Protein AF-A0A834ZTA5-F1 (afdb_monomer_lite)

Foldseek 3Di:
DADDDDDDPDPPCVPPALVVVLVVLLVSLQPHQEAEDADEDDPRLFQSQDLSSLLSNFLSHEYEYPHEARSHPVVSVVVCVVVSRYPYYHYPYHHDPVDDDD

InterPro domains:
  IPR006140 D-isomer specific 2-hydroxyacid dehydrogenase, NAD-binding domain [PF02826] (24-99)
  IPR036291 NAD(P)-binding domain superfamily [SSF51735] (22-98)
  IPR050223 D-isomer specific 2-hydroxyacid dehydrogenase [PTHR10996] (27-102)

Secondary structure (DSSP, 8-state):
----------GGGTTTHHHHHHHHHHHHHTT-SEEEE-PPP-TTTTT-B-HHHHHHH-TT-EEEE-S-GGGB-HHHHHHHHHTTSSSEEEES--TTTTS---

Organism: Tetracentron sinense (NCBI:txid13715)

Sequence (102 aa):
MLSLEYCWGGSEWGLLGWEALVLKLQKGLTNSDILIICCALTDQTRHIINKDVMFALGKEGVIINVGRGALIDEKELVRCLVQGEMRGAGLDVFENKPDVPK

Radius of gyration: 13.25 Å; chains: 1; bounding box: 34×29×29 Å

Structure (mmCIF, N/CA/C/O backbone):
data_AF-A0A834ZTA5-F1
#
_entry.id   AF-A0A834ZTA5-F1
#
loop_
_atom_site.group_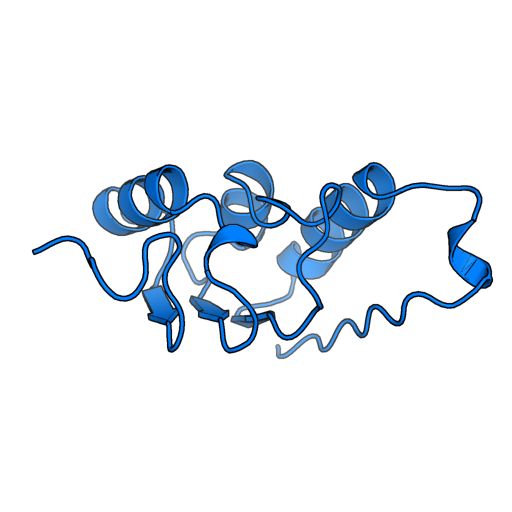PDB
_atom_site.id
_atom_site.type_symbol
_atom_site.label_atom_id
_atom_site.label_alt_id
_atom_site.label_comp_id
_atom_site.label_asym_id
_atom_site.label_entity_id
_atom_site.label_seq_id
_atom_site.pdbx_PDB_ins_code
_atom_site.Cartn_x
_atom_site.Cartn_y
_atom_site.Cartn_z
_atom_site.occupancy
_atom_site.B_iso_or_equiv
_atom_site.auth_seq_id
_atom_site.auth_comp_id
_atom_site.auth_asym_id
_atom_site.auth_atom_id
_atom_site.pdbx_PDB_model_num
ATOM 1 N N . MET A 1 1 ? -6.623 15.920 7.798 1.00 46.84 1 MET A N 1
ATOM 2 C CA . MET A 1 1 ? -5.899 17.008 7.092 1.00 46.84 1 MET A CA 1
ATOM 3 C C . MET A 1 1 ? -5.223 16.388 5.870 1.00 46.84 1 MET A C 1
ATOM 5 O O . MET A 1 1 ? -4.688 15.296 5.989 1.00 46.84 1 MET A O 1
ATOM 9 N N . LEU A 1 2 ? -5.314 16.996 4.681 1.00 42.44 2 LEU A N 1
ATOM 10 C CA . LEU A 1 2 ? -4.633 16.485 3.479 1.00 42.44 2 LEU A CA 1
ATOM 11 C C . LEU A 1 2 ? -3.161 16.910 3.531 1.00 42.44 2 LEU A C 1
ATOM 13 O O . LEU A 1 2 ? -2.863 18.081 3.300 1.00 42.44 2 LEU A O 1
ATOM 17 N N . SER A 1 3 ? -2.253 15.983 3.830 1.00 45.94 3 SER A N 1
ATOM 18 C CA . SER A 1 3 ? -0.816 16.231 3.687 1.00 45.94 3 SER A CA 1
ATOM 19 C C . SER A 1 3 ? -0.378 15.788 2.296 1.00 45.94 3 SER A C 1
ATOM 21 O O . SER A 1 3 ? -0.383 14.603 1.972 1.00 45.94 3 SER A O 1
ATOM 23 N N . LEU A 1 4 ? -0.020 16.752 1.452 1.00 46.16 4 LEU A N 1
ATOM 24 C CA . LEU A 1 4 ? 0.606 16.492 0.159 1.00 46.16 4 LEU A CA 1
ATOM 25 C C . LEU A 1 4 ? 2.121 16.444 0.355 1.00 46.16 4 LEU A C 1
ATOM 27 O O . LEU A 1 4 ? 2.797 17.471 0.309 1.00 46.16 4 LEU A O 1
ATOM 31 N N . GLU A 1 5 ? 2.658 15.248 0.576 1.00 54.25 5 GLU A N 1
ATOM 32 C CA . GLU A 1 5 ? 4.103 15.032 0.531 1.00 54.25 5 GLU A CA 1
ATOM 33 C C . GLU A 1 5 ? 4.537 14.718 -0.907 1.00 54.25 5 GLU A C 1
ATOM 35 O O . GLU A 1 5 ? 4.366 13.610 -1.413 1.00 54.25 5 GLU A O 1
ATOM 40 N N . TYR A 1 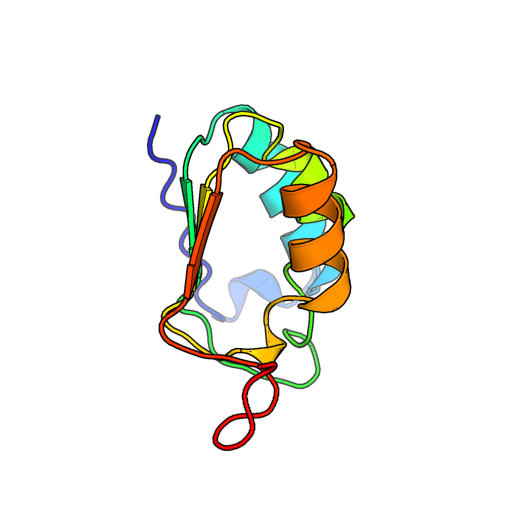6 ? 5.103 15.716 -1.589 1.00 45.81 6 TYR A N 1
ATOM 41 C CA . TYR A 1 6 ? 5.707 15.541 -2.910 1.00 45.81 6 TYR A CA 1
ATOM 42 C C . TYR A 1 6 ? 7.117 14.953 -2.778 1.00 45.81 6 TYR A C 1
ATOM 44 O O . TYR A 1 6 ? 8.033 15.615 -2.290 1.00 45.81 6 TYR A O 1
ATOM 52 N N . CYS A 1 7 ? 7.310 13.725 -3.260 1.00 51.03 7 CYS A N 1
ATOM 53 C CA . CYS A 1 7 ? 8.633 13.132 -3.446 1.00 51.03 7 CYS A CA 1
ATOM 54 C C . CYS A 1 7 ? 9.043 13.205 -4.916 1.00 51.03 7 CYS A C 1
ATOM 56 O O . CYS A 1 7 ? 8.700 12.339 -5.720 1.00 51.03 7 CYS A O 1
ATOM 58 N N . TRP A 1 8 ? 9.772 14.262 -5.272 1.00 42.25 8 TRP A N 1
ATOM 59 C CA . TRP A 1 8 ? 10.455 14.362 -6.559 1.00 42.25 8 TRP A CA 1
ATOM 60 C C . TRP A 1 8 ? 11.861 13.775 -6.405 1.00 42.25 8 TRP A C 1
ATOM 62 O O . TRP A 1 8 ? 12.603 14.189 -5.515 1.00 42.25 8 TRP A O 1
ATOM 72 N N . GLY A 1 9 ? 12.222 12.807 -7.252 1.00 46.34 9 GLY A N 1
ATOM 73 C CA . GLY A 1 9 ? 13.517 12.109 -7.247 1.00 46.34 9 GLY A CA 1
ATOM 74 C C . GLY A 1 9 ? 14.694 12.970 -7.722 1.00 46.34 9 GLY A C 1
ATOM 75 O O . GLY A 1 9 ? 15.470 12.538 -8.568 1.00 46.34 9 GLY A O 1
ATOM 76 N N . GLY A 1 10 ? 14.794 14.206 -7.231 1.00 41.78 10 GLY A N 1
ATOM 77 C CA . GLY A 1 10 ? 15.936 15.087 -7.445 1.00 41.78 10 GLY A CA 1
ATOM 78 C C . GLY A 1 10 ? 17.131 14.701 -6.570 1.00 41.78 10 GLY A C 1
ATOM 79 O O . GLY A 1 10 ? 16.991 14.022 -5.552 1.00 41.78 10 GLY A O 1
ATOM 80 N N . SER A 1 11 ? 18.312 15.184 -6.959 1.00 45.25 11 SER A N 1
ATOM 81 C CA . SER A 1 11 ? 19.638 14.939 -6.359 1.00 45.25 11 SER A CA 1
ATOM 82 C C . SER A 1 11 ? 19.777 15.260 -4.862 1.00 45.25 11 SER A C 1
ATOM 84 O O . SER A 1 11 ? 20.816 14.988 -4.270 1.00 45.25 11 SER A O 1
ATOM 86 N N . GLU A 1 12 ? 18.744 15.818 -4.239 1.00 46.31 12 GLU A N 1
ATOM 87 C CA . GLU A 1 12 ? 18.681 16.160 -2.816 1.00 46.31 12 GLU A CA 1
ATOM 88 C C . GLU A 1 12 ? 18.522 14.919 -1.912 1.00 46.31 12 GLU A C 1
ATOM 90 O O . GLU A 1 12 ? 18.846 14.966 -0.728 1.00 46.31 12 GLU A O 1
ATOM 95 N N . TRP A 1 13 ? 18.095 13.778 -2.471 1.00 49.38 13 TRP A N 1
ATOM 96 C CA . TRP A 1 13 ? 17.851 12.520 -1.744 1.00 49.38 13 TRP A CA 1
ATOM 97 C C . TRP A 1 13 ? 18.992 11.495 -1.837 1.00 49.38 13 TRP A C 1
ATOM 99 O O . TRP A 1 13 ? 18.865 10.374 -1.341 1.00 49.38 13 TRP A O 1
ATOM 109 N N . GLY A 1 14 ? 20.127 11.871 -2.436 1.00 44.81 14 GLY A N 1
ATOM 110 C CA . GLY A 1 14 ? 21.249 10.968 -2.720 1.00 44.81 14 GLY A CA 1
ATOM 111 C C . GLY A 1 14 ? 21.957 10.362 -1.500 1.00 44.81 14 GLY A C 1
ATOM 112 O O . GLY A 1 14 ? 22.812 9.503 -1.683 1.00 44.81 14 GLY A O 1
ATOM 113 N N . LEU A 1 15 ? 21.623 10.777 -0.271 1.00 46.16 15 LEU A N 1
ATOM 114 C CA . LEU A 1 15 ? 22.345 10.375 0.945 1.00 46.16 15 LEU A CA 1
ATOM 115 C C . LEU A 1 15 ? 21.519 9.572 1.965 1.00 46.16 15 LEU A C 1
ATOM 117 O O . LEU A 1 15 ? 22.106 9.046 2.905 1.00 46.16 15 LEU A O 1
ATOM 121 N N . LEU A 1 16 ? 20.193 9.451 1.805 1.00 54.72 16 LEU A N 1
ATOM 122 C CA . LEU A 1 16 ? 19.327 8.802 2.810 1.00 54.72 16 LEU A CA 1
ATOM 123 C C . LEU A 1 16 ? 18.559 7.563 2.304 1.00 54.72 16 LEU A C 1
ATOM 125 O O . LEU A 1 16 ? 18.089 6.773 3.118 1.00 54.72 16 LEU A O 1
ATOM 129 N N . GLY A 1 17 ? 18.476 7.346 0.986 1.00 66.94 17 GLY A N 1
ATOM 130 C CA . GLY A 1 17 ? 17.872 6.139 0.403 1.00 66.94 17 GLY A CA 1
ATOM 131 C C . GLY A 1 17 ? 16.352 6.007 0.607 1.00 66.94 17 GLY A C 1
ATOM 132 O O . GLY A 1 17 ? 15.699 6.843 1.231 1.00 66.94 17 GLY A O 1
ATOM 133 N N . TRP A 1 18 ? 15.763 4.945 0.050 1.00 67.69 18 TRP A N 1
ATOM 134 C CA . TRP A 1 18 ? 14.308 4.710 0.069 1.00 67.69 18 TRP A CA 1
ATOM 135 C C . TRP A 1 18 ? 13.759 4.308 1.442 1.00 67.69 18 TRP A C 1
ATOM 137 O O . TRP A 1 18 ? 12.593 4.553 1.738 1.00 67.69 18 TRP A O 1
ATOM 147 N N . GLU A 1 19 ? 14.611 3.787 2.323 1.00 67.56 19 GLU A N 1
ATOM 148 C CA . GLU A 1 19 ? 14.267 3.507 3.722 1.00 67.56 19 GLU A CA 1
ATOM 149 C C . GLU A 1 19 ? 13.927 4.793 4.488 1.00 67.56 19 GLU A C 1
ATOM 151 O O . GLU A 1 19 ? 12.956 4.842 5.246 1.00 67.56 19 GLU A O 1
ATOM 156 N N . ALA A 1 20 ? 14.665 5.879 4.238 1.00 70.25 20 ALA A N 1
ATOM 157 C CA . ALA A 1 20 ? 14.355 7.173 4.832 1.00 70.25 20 ALA A CA 1
ATOM 158 C C . ALA A 1 20 ? 13.037 7.756 4.311 1.00 70.25 20 ALA A C 1
ATOM 160 O O . ALA A 1 20 ? 12.353 8.459 5.057 1.00 70.25 20 ALA A O 1
ATOM 161 N N . LEU A 1 21 ? 12.651 7.443 3.067 1.00 72.19 21 LEU A N 1
ATOM 162 C CA . LEU A 1 21 ? 11.335 7.804 2.548 1.00 72.19 21 LEU A CA 1
ATOM 163 C C . LEU A 1 21 ? 10.226 7.052 3.292 1.00 72.19 21 LEU A C 1
ATOM 165 O O . LEU A 1 21 ? 9.273 7.687 3.728 1.00 72.19 21 LEU A O 1
ATOM 169 N N . VAL A 1 22 ? 10.365 5.744 3.515 1.00 72.12 22 VAL A N 1
ATOM 170 C CA . VAL A 1 22 ? 9.385 4.965 4.297 1.00 72.12 22 VAL A CA 1
ATOM 171 C C . VAL A 1 22 ? 9.239 5.527 5.714 1.00 72.12 22 VAL A C 1
ATOM 173 O O . VAL A 1 22 ? 8.123 5.774 6.167 1.00 72.12 22 VAL A O 1
ATOM 176 N N . LEU A 1 23 ? 10.351 5.827 6.388 1.00 73.44 23 LEU A N 1
ATOM 177 C CA . LEU A 1 23 ? 10.334 6.454 7.714 1.00 73.44 23 LEU A CA 1
ATOM 178 C C . LEU A 1 23 ? 9.677 7.841 7.702 1.00 73.44 23 LEU A C 1
ATOM 180 O O . LEU A 1 23 ? 8.994 8.221 8.656 1.00 73.44 23 LEU A O 1
ATOM 184 N N . LYS A 1 24 ? 9.895 8.619 6.637 1.00 74.31 24 LYS A N 1
ATOM 185 C CA . LYS A 1 24 ? 9.273 9.933 6.471 1.00 74.31 24 LYS A CA 1
ATOM 186 C C . LYS A 1 24 ? 7.768 9.806 6.254 1.00 74.31 24 LYS A C 1
ATOM 188 O O . LYS A 1 24 ? 7.029 10.486 6.957 1.00 74.31 24 LYS A O 1
ATOM 193 N N . LEU A 1 25 ? 7.337 8.887 5.387 1.00 76.12 25 LEU A N 1
ATOM 194 C CA . LEU A 1 25 ? 5.927 8.560 5.184 1.00 76.12 25 LEU A CA 1
ATOM 195 C C . LEU A 1 25 ? 5.290 8.187 6.521 1.00 76.12 25 LEU A C 1
ATOM 197 O O . LEU A 1 25 ? 4.342 8.831 6.942 1.00 76.12 25 LEU A O 1
ATOM 201 N N . GLN A 1 26 ? 5.860 7.239 7.262 1.00 77.75 26 GLN A N 1
ATOM 202 C CA . GLN A 1 26 ? 5.318 6.831 8.562 1.00 77.75 26 GLN A CA 1
ATOM 203 C C . GLN A 1 26 ? 5.136 8.010 9.531 1.00 77.75 26 GLN A C 1
ATOM 205 O O . GLN A 1 26 ? 4.111 8.113 10.203 1.00 77.75 26 GLN A O 1
ATOM 210 N N . LYS A 1 27 ? 6.102 8.933 9.583 1.00 73.69 27 LYS A N 1
ATOM 211 C CA . LYS A 1 27 ? 6.005 10.134 10.423 1.00 73.69 27 LYS A CA 1
ATOM 212 C C . LYS A 1 27 ? 4.940 11.113 9.926 1.00 73.69 27 LYS A C 1
ATOM 214 O O . LYS A 1 27 ? 4.150 11.587 10.739 1.00 73.69 27 LYS A O 1
ATOM 219 N N . GLY A 1 28 ? 4.901 11.408 8.627 1.00 71.38 28 GLY A N 1
ATOM 220 C CA . GLY A 1 28 ? 3.943 12.340 8.019 1.00 71.38 28 GLY A CA 1
ATOM 221 C C . GLY A 1 28 ? 2.500 11.823 8.017 1.00 71.38 28 GLY A C 1
ATOM 222 O O . GLY A 1 28 ? 1.543 12.600 8.080 1.00 71.38 28 GLY A O 1
ATOM 223 N N . LEU A 1 29 ? 2.325 10.501 8.015 1.00 75.19 29 LEU A N 1
ATOM 224 C CA . LEU A 1 29 ? 1.017 9.856 7.965 1.00 75.19 29 LEU A CA 1
ATOM 225 C C . LEU A 1 29 ? 0.239 9.921 9.281 1.00 75.19 29 LEU A C 1
ATOM 227 O O . LEU A 1 29 ? -0.984 9.909 9.239 1.00 75.19 29 LEU A O 1
ATOM 231 N N . THR A 1 30 ? 0.903 10.129 10.423 1.00 68.19 30 THR A N 1
ATOM 232 C CA . THR A 1 30 ? 0.217 10.309 11.720 1.00 68.19 30 THR A CA 1
ATOM 233 C C . THR A 1 30 ? -0.799 11.463 11.747 1.00 68.19 30 THR A C 1
ATOM 235 O O . THR A 1 30 ? -1.690 11.463 12.591 1.00 68.19 30 THR A O 1
ATOM 238 N N . ASN A 1 31 ? -0.701 12.423 10.817 1.00 70.06 31 ASN A N 1
ATOM 239 C CA . ASN A 1 31 ? -1.622 13.560 10.680 1.00 70.06 31 ASN A CA 1
ATOM 240 C C . ASN A 1 31 ? -2.404 13.567 9.351 1.00 70.06 31 ASN A C 1
ATOM 242 O O . ASN A 1 31 ? -3.012 14.582 8.997 1.00 70.06 31 ASN A O 1
ATOM 246 N N . SER A 1 32 ? -2.367 12.468 8.595 1.00 77.12 32 SER A N 1
ATOM 247 C CA . SER A 1 32 ? -2.900 12.395 7.234 1.00 77.12 32 SER A CA 1
ATOM 248 C C . SER A 1 32 ? -3.965 11.312 7.122 1.00 77.12 32 SER A C 1
ATOM 250 O O . SER A 1 32 ? -3.707 10.158 7.430 1.00 77.12 32 SER A O 1
ATOM 252 N N . ASP A 1 33 ? -5.142 11.671 6.610 1.00 86.75 33 ASP A N 1
ATOM 253 C CA . ASP A 1 33 ? -6.249 10.714 6.449 1.00 86.75 33 ASP A CA 1
ATOM 254 C C . ASP A 1 33 ? -6.210 10.005 5.085 1.00 86.75 33 ASP A C 1
ATOM 256 O O . ASP A 1 33 ? -6.801 8.943 4.900 1.00 86.75 33 ASP A O 1
ATOM 260 N N . ILE A 1 34 ? -5.542 10.609 4.096 1.00 90.31 34 ILE A N 1
ATOM 261 C CA . ILE A 1 34 ? -5.526 10.1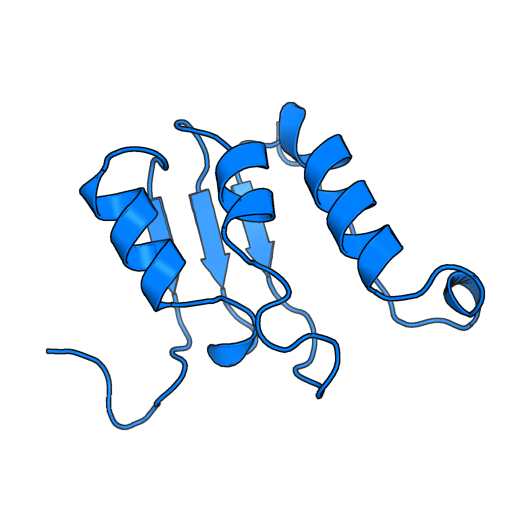38 2.708 1.00 90.31 34 ILE A CA 1
ATOM 262 C C . ILE A 1 34 ? -4.092 10.148 2.180 1.00 90.31 34 ILE A C 1
ATOM 264 O O . ILE A 1 34 ? -3.436 11.190 2.192 1.00 90.31 34 ILE A O 1
ATOM 268 N N . LEU A 1 35 ? -3.642 9.006 1.658 1.00 91.56 35 LEU A N 1
ATOM 269 C CA . LEU A 1 35 ? -2.368 8.845 0.959 1.00 91.56 35 LEU A CA 1
ATOM 270 C C . LEU A 1 35 ? -2.618 8.614 -0.534 1.00 91.56 35 LEU A C 1
ATOM 272 O O . LEU A 1 35 ? -3.192 7.597 -0.921 1.00 91.56 35 LEU A O 1
ATOM 276 N N . ILE A 1 36 ? -2.161 9.543 -1.375 1.00 93.06 36 ILE A N 1
ATOM 277 C CA . ILE A 1 36 ? -2.275 9.447 -2.836 1.00 93.06 36 ILE A CA 1
ATOM 278 C C . ILE A 1 36 ? -0.917 9.068 -3.428 1.00 93.06 36 ILE A C 1
ATOM 280 O O . ILE A 1 36 ? 0.082 9.745 -3.195 1.00 93.06 36 ILE A O 1
ATOM 284 N N . ILE A 1 37 ? -0.888 8.001 -4.224 1.00 93.44 37 ILE A N 1
ATOM 285 C CA . ILE A 1 37 ? 0.323 7.430 -4.810 1.00 93.44 37 ILE A CA 1
ATOM 286 C C . ILE A 1 37 ? 0.319 7.683 -6.317 1.00 93.44 37 ILE A C 1
ATOM 288 O O . ILE A 1 37 ? -0.543 7.196 -7.051 1.00 93.44 37 ILE A O 1
ATOM 292 N N . CYS A 1 38 ? 1.318 8.435 -6.774 1.00 92.50 38 CYS A N 1
ATOM 293 C CA . CYS A 1 38 ? 1.506 8.803 -8.178 1.00 92.50 38 CYS A CA 1
ATOM 294 C C . CYS A 1 38 ? 2.975 8.717 -8.638 1.00 92.50 38 CYS A C 1
ATOM 296 O O . CYS A 1 38 ? 3.329 9.264 -9.682 1.00 92.50 38 CYS A O 1
ATOM 298 N N . CYS A 1 39 ? 3.845 8.047 -7.871 1.00 86.44 39 CYS A N 1
ATOM 299 C CA . CYS A 1 39 ? 5.261 7.907 -8.209 1.00 86.44 39 CYS A CA 1
ATOM 300 C C . CYS A 1 39 ? 5.522 6.811 -9.260 1.00 86.44 39 CYS A C 1
ATOM 302 O O . CYS A 1 39 ? 4.679 5.957 -9.541 1.00 86.44 39 CYS A O 1
ATOM 304 N N . ALA A 1 40 ? 6.713 6.852 -9.864 1.00 89.50 40 ALA A N 1
ATOM 305 C CA . ALA A 1 40 ? 7.165 5.829 -10.800 1.00 89.50 40 ALA A CA 1
ATOM 306 C C . ALA A 1 40 ? 7.512 4.519 -10.076 1.00 89.50 40 ALA A C 1
ATOM 308 O O . ALA A 1 40 ? 8.063 4.529 -8.974 1.00 89.50 40 ALA A O 1
ATOM 309 N N . LEU A 1 41 ? 7.237 3.393 -10.740 1.00 90.62 41 LEU A N 1
ATOM 310 C CA . LEU A 1 41 ? 7.701 2.081 -10.304 1.00 90.62 41 LEU A CA 1
ATOM 311 C C . LEU A 1 41 ? 9.140 1.854 -10.771 1.00 90.62 41 LEU A C 1
ATOM 313 O O . LEU A 1 41 ? 9.421 1.895 -11.968 1.00 90.62 41 LEU A O 1
ATOM 317 N N . THR A 1 42 ? 10.015 1.567 -9.821 1.00 90.00 42 THR A N 1
ATOM 318 C CA . THR A 1 42 ? 11.383 1.085 -10.007 1.00 90.00 42 THR A CA 1
ATOM 319 C C . THR A 1 42 ? 11.592 -0.120 -9.094 1.00 90.00 42 THR A C 1
ATOM 321 O O . THR A 1 42 ? 10.727 -0.441 -8.275 1.00 90.00 42 THR A O 1
ATOM 324 N N . ASP A 1 43 ? 12.749 -0.775 -9.180 1.00 89.50 43 ASP A N 1
ATOM 325 C CA . ASP A 1 43 ? 13.085 -1.862 -8.252 1.00 89.50 43 ASP A CA 1
ATOM 326 C C . ASP A 1 43 ? 13.066 -1.410 -6.791 1.00 89.50 43 ASP A C 1
ATOM 328 O O . ASP A 1 43 ? 12.764 -2.201 -5.904 1.00 89.50 43 ASP A O 1
ATOM 332 N N . GLN A 1 44 ? 13.340 -0.130 -6.536 1.00 85.56 44 GLN A N 1
ATOM 333 C CA . GLN A 1 44 ? 13.378 0.391 -5.179 1.00 85.56 44 GLN A CA 1
ATOM 334 C C . GLN A 1 44 ? 12.045 0.944 -4.663 1.00 85.56 44 GLN A C 1
ATOM 336 O O . GLN A 1 44 ? 11.867 1.052 -3.454 1.00 85.56 44 GLN A O 1
ATOM 341 N N . THR A 1 45 ? 11.120 1.323 -5.550 1.00 90.31 45 THR A N 1
ATOM 342 C CA . THR A 1 45 ? 9.770 1.761 -5.150 1.00 90.31 45 THR A CA 1
ATOM 343 C C . THR A 1 45 ? 8.750 0.627 -5.188 1.00 90.31 45 THR A C 1
ATOM 345 O O . THR A 1 45 ? 7.593 0.817 -4.807 1.00 90.31 45 THR A O 1
ATOM 348 N N . ARG A 1 46 ? 9.165 -0.570 -5.617 1.00 92.19 46 ARG A N 1
ATOM 349 C CA . ARG A 1 46 ? 8.351 -1.778 -5.517 1.00 92.19 46 ARG A CA 1
ATOM 350 C C . ARG A 1 46 ? 7.990 -2.039 -4.055 1.00 92.19 46 ARG A C 1
ATOM 352 O O . ARG A 1 46 ? 8.866 -2.105 -3.200 1.00 92.19 46 ARG A O 1
ATOM 359 N N . HIS A 1 47 ? 6.692 -2.180 -3.798 1.00 95.19 47 HIS A N 1
ATOM 360 C CA . HIS A 1 47 ? 6.097 -2.394 -2.475 1.00 95.19 47 HIS A CA 1
ATOM 361 C C . HIS A 1 47 ? 6.527 -1.353 -1.433 1.00 95.19 47 HIS A C 1
ATOM 363 O O . HIS A 1 47 ? 6.550 -1.635 -0.238 1.00 95.19 47 HIS A O 1
ATOM 369 N N . ILE A 1 48 ? 6.838 -0.127 -1.870 1.00 92.94 48 ILE A N 1
ATOM 370 C CA . ILE A 1 48 ? 7.184 0.969 -0.957 1.00 92.94 48 ILE A CA 1
ATOM 371 C C . ILE A 1 48 ? 6.038 1.296 0.007 1.00 92.94 48 ILE A C 1
ATOM 373 O O . ILE A 1 48 ? 6.270 1.722 1.136 1.00 92.94 48 ILE A O 1
ATOM 377 N N . ILE A 1 49 ? 4.798 1.059 -0.420 1.00 94.00 49 ILE A N 1
ATOM 378 C CA . ILE A 1 49 ? 3.617 1.111 0.436 1.00 94.00 49 ILE A CA 1
ATOM 379 C C . ILE A 1 49 ? 3.375 -0.296 0.979 1.00 94.00 49 ILE A C 1
ATOM 381 O O . ILE A 1 49 ? 2.582 -1.074 0.446 1.00 94.00 49 ILE A O 1
ATOM 385 N N . ASN A 1 50 ? 4.137 -0.620 2.018 1.00 93.88 50 ASN A N 1
ATOM 386 C CA . ASN A 1 50 ? 4.086 -1.888 2.731 1.00 93.88 50 ASN A CA 1
ATOM 387 C C . ASN A 1 50 ? 3.158 -1.810 3.957 1.00 93.88 50 ASN A C 1
ATOM 389 O O . ASN A 1 50 ? 2.558 -0.770 4.250 1.00 93.88 50 ASN A O 1
ATOM 393 N N . LYS A 1 51 ? 3.082 -2.915 4.705 1.00 94.06 51 LYS A N 1
ATOM 394 C CA . LYS A 1 51 ? 2.328 -3.016 5.959 1.00 94.06 51 LYS A CA 1
ATOM 395 C C . LYS A 1 51 ? 2.612 -1.857 6.915 1.00 94.06 51 LYS A C 1
ATOM 397 O O . LYS A 1 51 ? 1.676 -1.254 7.425 1.00 94.06 51 LYS A O 1
ATOM 402 N N . ASP A 1 52 ? 3.873 -1.519 7.155 1.00 92.06 52 ASP A N 1
ATOM 403 C CA . ASP A 1 52 ? 4.215 -0.517 8.167 1.00 92.06 52 ASP A CA 1
ATOM 404 C C . ASP A 1 52 ? 3.727 0.885 7.772 1.00 92.06 52 ASP A C 1
ATOM 406 O O . ASP A 1 52 ? 3.293 1.656 8.628 1.00 92.06 52 ASP A O 1
ATOM 410 N N . VAL A 1 53 ? 3.738 1.206 6.473 1.00 91.81 53 VAL A N 1
ATOM 411 C CA . VAL A 1 53 ? 3.145 2.447 5.948 1.00 91.81 53 VAL A CA 1
ATOM 412 C C . VAL A 1 53 ? 1.625 2.453 6.143 1.00 91.81 53 VAL A C 1
ATOM 414 O O . VAL A 1 53 ? 1.072 3.461 6.581 1.00 91.81 53 VAL A O 1
ATOM 417 N N . MET A 1 54 ? 0.947 1.332 5.880 1.00 93.00 54 MET A N 1
ATOM 418 C CA . MET A 1 54 ? -0.503 1.198 6.092 1.00 93.00 54 MET A CA 1
ATOM 419 C C . MET A 1 54 ? -0.884 1.334 7.571 1.00 93.00 54 MET A C 1
ATOM 421 O O . MET A 1 54 ? -1.833 2.039 7.905 1.00 93.00 54 MET A O 1
ATOM 425 N N . PHE A 1 55 ? -0.114 0.724 8.474 1.00 91.12 55 PHE A N 1
ATOM 426 C CA . PHE A 1 55 ? -0.320 0.871 9.918 1.00 91.12 55 PHE A CA 1
ATOM 427 C C . PHE A 1 55 ? -0.123 2.306 10.391 1.00 91.12 55 PHE A C 1
ATOM 429 O O . PHE A 1 55 ? -0.868 2.765 11.255 1.00 91.12 55 PHE A O 1
ATOM 436 N N . ALA A 1 56 ? 0.863 3.010 9.833 1.00 90.69 56 ALA A N 1
ATOM 437 C CA . ALA A 1 56 ? 1.105 4.406 10.163 1.00 90.69 56 ALA A CA 1
ATOM 438 C C . ALA A 1 56 ? -0.015 5.335 9.664 1.00 90.69 56 ALA A C 1
ATOM 440 O O . ALA A 1 56 ? -0.306 6.326 10.328 1.00 90.69 56 ALA A O 1
ATOM 441 N N . LEU A 1 57 ? -0.656 5.005 8.535 1.00 90.75 57 LEU A N 1
ATOM 442 C CA . LEU A 1 57 ? -1.858 5.694 8.050 1.00 90.75 57 LEU A CA 1
ATOM 443 C C . LEU A 1 57 ? -3.067 5.450 8.973 1.00 90.75 57 LEU A C 1
ATOM 445 O O . LEU A 1 57 ? -3.877 6.343 9.206 1.00 90.75 57 LEU A O 1
ATOM 449 N N . GLY A 1 58 ? -3.163 4.244 9.534 1.00 91.06 58 GLY A N 1
ATOM 450 C CA . GLY A 1 58 ? -4.121 3.899 10.577 1.00 91.06 58 GLY A CA 1
ATOM 451 C C . GLY A 1 58 ? -5.552 3.654 10.087 1.00 91.06 58 GLY A C 1
ATOM 452 O O . GLY A 1 58 ? -5.866 3.689 8.898 1.00 91.06 58 GLY A O 1
ATOM 453 N N . LYS A 1 59 ? -6.450 3.405 11.050 1.00 93.94 59 LYS A N 1
ATOM 454 C CA . LYS A 1 59 ? -7.824 2.920 10.806 1.00 93.94 59 LYS A CA 1
ATOM 455 C C . LYS A 1 59 ? -8.711 3.870 10.019 1.00 93.94 59 LYS A C 1
ATOM 457 O O . LYS A 1 59 ? -9.617 3.423 9.329 1.00 93.94 59 LYS A O 1
ATOM 462 N N . GLU A 1 60 ? -8.447 5.164 10.123 1.00 93.12 60 GLU A N 1
ATOM 463 C CA . GLU A 1 60 ? -9.180 6.204 9.397 1.00 93.12 60 GLU A CA 1
ATOM 464 C C . GLU A 1 60 ? -8.620 6.434 7.988 1.00 93.12 60 GLU A C 1
ATOM 466 O O . GLU A 1 60 ? -9.239 7.114 7.170 1.00 93.12 60 GLU A O 1
ATOM 471 N N . GLY A 1 61 ? -7.478 5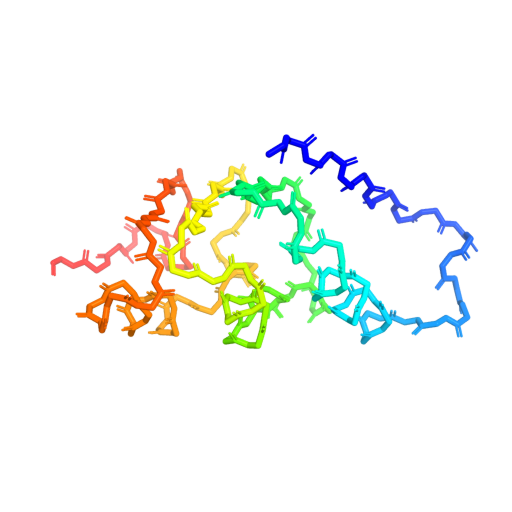.809 7.707 1.00 93.44 61 GLY A N 1
ATOM 472 C CA . GLY A 1 61 ? -6.682 5.944 6.510 1.00 93.44 61 GLY A CA 1
ATOM 473 C C . GLY A 1 61 ? -7.330 5.435 5.235 1.00 93.44 61 GLY A C 1
ATOM 474 O O . GLY A 1 61 ? -7.895 4.337 5.201 1.00 93.44 61 GLY A O 1
ATOM 475 N N . VAL A 1 62 ? -7.161 6.204 4.160 1.00 94.94 62 VAL A N 1
ATOM 476 C CA . VAL A 1 62 ? -7.518 5.809 2.796 1.00 94.94 62 VAL A CA 1
ATOM 477 C C . VAL A 1 62 ? -6.305 5.885 1.874 1.00 94.94 62 VAL A C 1
ATOM 479 O O . VAL A 1 62 ? -5.631 6.912 1.796 1.00 94.94 62 VAL A O 1
ATOM 482 N N . ILE A 1 63 ? -6.057 4.813 1.121 1.00 95.69 63 ILE A N 1
ATOM 483 C CA . ILE A 1 63 ? -5.023 4.780 0.076 1.00 95.69 63 ILE A CA 1
ATOM 484 C C . ILE A 1 63 ? -5.658 4.986 -1.299 1.00 95.69 63 ILE A C 1
ATOM 486 O O . ILE A 1 63 ? -6.627 4.318 -1.644 1.00 95.69 63 ILE A O 1
ATOM 490 N N . ILE A 1 64 ? -5.086 5.869 -2.115 1.00 95.94 64 ILE A N 1
ATOM 491 C CA . ILE A 1 64 ? -5.474 6.062 -3.515 1.00 95.94 64 ILE A CA 1
ATOM 492 C C . ILE A 1 64 ? -4.256 5.808 -4.403 1.00 95.94 64 ILE A C 1
ATOM 494 O O . ILE A 1 64 ? -3.256 6.510 -4.276 1.00 95.94 64 ILE A O 1
ATOM 498 N N . ASN A 1 65 ? -4.324 4.837 -5.318 1.00 95.12 65 ASN A N 1
ATOM 499 C CA . ASN A 1 65 ? -3.230 4.547 -6.253 1.00 95.12 65 ASN A CA 1
ATOM 500 C C . ASN A 1 65 ? -3.639 4.790 -7.705 1.00 95.12 65 ASN A C 1
ATOM 502 O O . ASN A 1 65 ? -4.491 4.086 -8.252 1.00 95.12 65 ASN A O 1
ATOM 506 N N . VAL A 1 66 ? -2.965 5.758 -8.323 1.00 94.56 66 VAL A N 1
ATOM 507 C CA . VAL A 1 66 ? -3.095 6.123 -9.743 1.00 94.56 66 VAL A CA 1
ATOM 508 C C . VAL A 1 66 ? -1.767 5.958 -10.505 1.00 94.56 66 VAL A C 1
ATOM 510 O O . VAL A 1 66 ? -1.641 6.388 -11.647 1.00 94.56 66 VAL A O 1
ATOM 513 N N . GLY A 1 67 ? -0.748 5.367 -9.868 1.00 92.25 67 GLY A N 1
ATOM 514 C CA . GLY A 1 67 ? 0.593 5.173 -10.424 1.00 92.25 67 GLY A CA 1
ATOM 515 C C . GLY A 1 67 ? 0.785 3.792 -11.053 1.00 92.25 67 GLY A C 1
ATOM 516 O O . GLY A 1 67 ? 0.510 3.566 -12.235 1.00 92.25 67 GLY A O 1
ATOM 517 N N . ARG A 1 68 ? 1.328 2.851 -10.276 1.00 93.81 68 ARG A N 1
ATOM 518 C CA . ARG A 1 68 ? 1.524 1.443 -10.663 1.00 93.81 68 ARG A CA 1
ATOM 519 C C . ARG A 1 68 ? 1.116 0.531 -9.513 1.00 93.81 68 ARG A C 1
ATOM 521 O O . ARG A 1 68 ? 1.350 0.868 -8.356 1.00 93.81 68 ARG A O 1
ATOM 528 N N . GLY A 1 69 ? 0.536 -0.627 -9.832 1.00 93.19 69 GLY A N 1
ATOM 529 C CA . GLY A 1 69 ? 0.024 -1.560 -8.824 1.00 93.19 69 GLY A CA 1
ATOM 530 C C . GLY A 1 69 ? 1.101 -2.039 -7.855 1.00 93.19 69 GLY A C 1
ATOM 531 O O . GLY A 1 69 ? 0.946 -1.888 -6.651 1.00 93.19 69 GLY A O 1
ATOM 532 N N . ALA A 1 70 ? 2.250 -2.467 -8.389 1.00 95.06 70 ALA A N 1
ATOM 533 C CA . ALA A 1 70 ? 3.376 -2.989 -7.608 1.00 95.06 70 ALA A CA 1
ATOM 534 C C . ALA A 1 70 ? 4.072 -1.966 -6.684 1.00 95.06 70 ALA A C 1
ATOM 536 O O . ALA A 1 70 ? 5.085 -2.297 -6.080 1.00 95.06 70 ALA A O 1
ATOM 537 N N . LEU A 1 71 ? 3.585 -0.726 -6.577 1.00 94.62 71 LEU A N 1
ATOM 538 C CA . LEU A 1 71 ? 4.012 0.213 -5.530 1.00 94.62 71 LEU A CA 1
ATOM 539 C C . LEU A 1 71 ? 3.433 -0.165 -4.160 1.00 94.62 71 LEU A C 1
ATOM 541 O O . LEU A 1 71 ? 4.008 0.186 -3.132 1.00 94.62 71 LEU A O 1
ATOM 545 N N . ILE A 1 72 ? 2.301 -0.868 -4.153 1.00 95.31 72 ILE A N 1
ATOM 546 C CA . ILE A 1 72 ? 1.628 -1.356 -2.954 1.00 95.31 72 ILE A CA 1
ATOM 547 C C . ILE A 1 72 ? 1.867 -2.857 -2.837 1.00 95.31 72 ILE A C 1
ATOM 549 O O . ILE A 1 72 ? 1.755 -3.575 -3.829 1.00 95.31 72 ILE A O 1
ATOM 553 N N . ASP A 1 73 ? 2.152 -3.329 -1.626 1.00 95.56 73 ASP A N 1
ATOM 554 C CA . ASP A 1 73 ? 1.989 -4.748 -1.313 1.00 95.56 73 ASP A CA 1
ATOM 555 C C . ASP A 1 73 ? 0.485 -5.074 -1.258 1.00 95.56 73 ASP A C 1
ATOM 557 O O . ASP A 1 73 ? -0.206 -4.785 -0.277 1.00 95.56 73 ASP A O 1
ATOM 561 N N . GLU A 1 74 ? -0.049 -5.622 -2.353 1.00 93.56 74 GLU A N 1
ATOM 562 C CA . GLU A 1 74 ? -1.486 -5.879 -2.513 1.00 93.56 74 GLU A CA 1
ATOM 563 C C . GLU A 1 74 ? -2.013 -6.897 -1.486 1.00 93.56 74 GLU A C 1
ATOM 565 O O . GLU A 1 74 ? -3.155 -6.793 -1.032 1.00 93.56 74 GLU A O 1
ATOM 570 N N . LYS A 1 75 ? -1.179 -7.851 -1.051 1.00 93.44 75 LYS A N 1
ATOM 571 C CA . LYS A 1 75 ? -1.578 -8.853 -0.051 1.00 93.44 75 LYS A CA 1
ATOM 572 C C . LYS A 1 75 ? -1.775 -8.208 1.311 1.00 93.44 75 LYS A C 1
ATOM 574 O O . LYS A 1 75 ? -2.776 -8.475 1.979 1.00 93.44 75 LYS A O 1
ATOM 579 N N . GLU A 1 76 ? -0.848 -7.341 1.707 1.00 96.00 76 GLU A N 1
ATOM 580 C CA . GLU A 1 76 ? -0.972 -6.589 2.953 1.00 96.00 76 GLU A CA 1
ATOM 581 C C . GLU A 1 76 ? -2.122 -5.584 2.895 1.00 96.00 76 GLU A C 1
ATOM 583 O O . GLU A 1 76 ? -2.868 -5.472 3.868 1.00 96.00 76 GLU A O 1
ATOM 588 N N . LEU A 1 77 ? -2.355 -4.948 1.741 1.00 95.81 77 LEU A N 1
ATOM 589 C CA . LEU A 1 77 ? -3.513 -4.077 1.535 1.00 95.81 77 LEU A CA 1
ATOM 590 C C . LEU A 1 77 ? -4.827 -4.819 1.810 1.00 95.81 77 LEU A C 1
ATOM 592 O O . LEU A 1 77 ? -5.646 -4.357 2.608 1.00 95.81 77 LEU A O 1
ATOM 596 N N . VAL A 1 78 ? -5.020 -5.983 1.184 1.00 95.00 78 VAL A N 1
ATOM 597 C CA . VAL A 1 78 ? -6.216 -6.812 1.392 1.00 95.00 78 VAL A CA 1
ATOM 598 C C . VAL A 1 78 ? -6.335 -7.226 2.856 1.00 95.00 78 VAL A C 1
ATOM 600 O O . VAL A 1 78 ? -7.416 -7.107 3.434 1.00 95.00 78 VAL A O 1
ATOM 603 N N . ARG A 1 79 ? -5.235 -7.656 3.489 1.00 95.75 79 ARG A N 1
ATOM 604 C CA . ARG A 1 79 ? -5.227 -8.018 4.914 1.00 95.75 79 ARG A CA 1
ATOM 605 C C . ARG A 1 79 ? -5.702 -6.851 5.781 1.00 95.75 79 ARG A C 1
ATOM 607 O O . ARG A 1 79 ? -6.611 -7.039 6.586 1.00 95.75 79 ARG A O 1
ATOM 614 N N . CYS A 1 80 ? -5.130 -5.661 5.610 1.00 95.44 80 CYS A N 1
ATOM 615 C CA . CYS A 1 80 ? -5.479 -4.482 6.401 1.00 95.44 80 CYS A CA 1
ATOM 616 C C . CYS A 1 80 ? -6.945 -4.070 6.212 1.00 95.44 80 CYS A C 1
ATOM 618 O O . CYS A 1 80 ? -7.618 -3.748 7.190 1.00 95.44 80 CYS A O 1
ATOM 620 N N . LEU A 1 81 ? -7.469 -4.130 4.984 1.00 95.62 81 LEU A N 1
ATOM 621 C CA . LEU A 1 81 ? -8.877 -3.831 4.702 1.00 95.62 81 LEU A CA 1
ATOM 622 C C . LEU A 1 81 ? -9.820 -4.849 5.358 1.00 95.62 81 LEU A C 1
ATOM 624 O O . LEU A 1 81 ? -10.769 -4.460 6.034 1.00 95.62 81 LEU A O 1
ATOM 628 N N . VAL A 1 82 ? -9.539 -6.148 5.217 1.00 96.62 82 VAL A N 1
ATOM 629 C CA . VAL A 1 82 ? -10.359 -7.223 5.806 1.00 96.62 82 VAL A CA 1
ATOM 630 C C . VAL A 1 82 ? -10.352 -7.166 7.336 1.00 96.62 82 VAL A C 1
ATOM 632 O O . VAL A 1 82 ? -11.375 -7.425 7.964 1.00 96.62 82 VAL A O 1
ATOM 635 N N . GLN A 1 83 ? -9.216 -6.819 7.946 1.00 96.44 83 GLN A N 1
ATOM 636 C CA . GLN A 1 83 ? -9.084 -6.701 9.403 1.00 96.44 83 GLN A CA 1
ATOM 637 C C . GLN A 1 83 ? -9.598 -5.360 9.962 1.00 96.44 83 GLN A C 1
ATOM 639 O O . GLN A 1 83 ? -9.590 -5.166 11.177 1.00 96.44 83 GLN A O 1
ATOM 644 N N . GLY A 1 84 ? -10.035 -4.421 9.112 1.00 94.19 84 GLY A N 1
ATOM 645 C CA . GLY A 1 84 ? -10.448 -3.082 9.549 1.00 94.19 84 GLY A CA 1
ATOM 646 C C . GLY A 1 84 ? -9.300 -2.259 10.148 1.00 94.19 84 GLY A C 1
ATOM 647 O O . GLY A 1 84 ? -9.514 -1.423 11.028 1.00 94.19 84 GLY A O 1
ATOM 648 N N . GLU A 1 85 ? -8.068 -2.522 9.708 1.00 94.31 85 GLU A N 1
ATOM 649 C CA . GLU A 1 85 ? -6.876 -1.730 10.037 1.00 94.31 85 GLU A CA 1
ATOM 650 C C . GLU A 1 85 ? -6.794 -0.451 9.183 1.00 94.31 85 GLU A C 1
ATOM 652 O O . GLU A 1 85 ? -6.031 0.446 9.526 1.00 94.31 85 GLU A O 1
ATOM 657 N N . MET A 1 86 ? -7.607 -0.345 8.121 1.00 94.06 86 MET A N 1
ATOM 658 C CA . MET A 1 86 ? -7.770 0.842 7.274 1.00 94.06 86 MET A CA 1
ATOM 659 C C . MET A 1 86 ? -9.233 1.061 6.881 1.00 94.06 86 MET A C 1
ATOM 661 O O . MET A 1 86 ? -10.014 0.110 6.799 1.00 94.06 86 MET A O 1
ATOM 665 N N . ARG A 1 87 ? -9.584 2.314 6.572 1.00 95.50 87 ARG A N 1
ATOM 666 C CA . ARG A 1 87 ? -10.941 2.723 6.188 1.00 95.50 87 ARG A CA 1
ATOM 667 C C . ARG A 1 87 ? -11.286 2.306 4.764 1.00 95.50 87 ARG A C 1
ATOM 669 O O . ARG A 1 87 ? -12.441 1.991 4.487 1.00 95.50 87 ARG A O 1
ATOM 676 N N . GLY A 1 88 ? -10.316 2.331 3.851 1.00 95.75 88 GLY A N 1
ATOM 677 C CA . GLY A 1 88 ? -10.56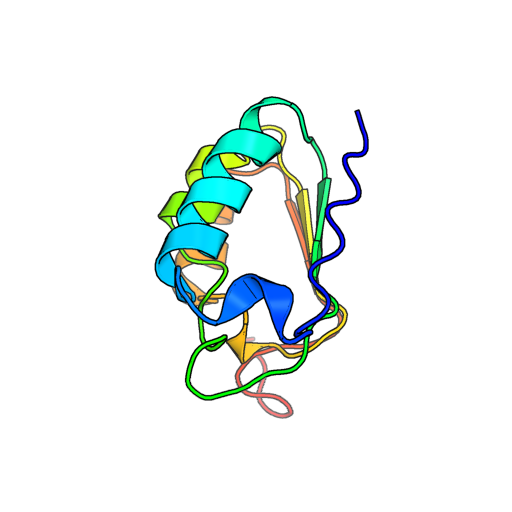4 1.951 2.464 1.00 95.75 88 GLY A CA 1
ATOM 678 C C . GLY A 1 88 ? -9.385 2.155 1.522 1.00 95.75 88 GLY A C 1
ATOM 679 O O . GLY A 1 88 ? -8.339 2.684 1.896 1.00 95.75 88 GLY A O 1
ATOM 680 N N . ALA A 1 89 ? -9.578 1.752 0.267 1.00 96.81 89 ALA A N 1
ATOM 681 C CA . ALA A 1 89 ? -8.644 2.028 -0.814 1.00 96.81 89 ALA A CA 1
ATOM 682 C C . ALA A 1 89 ? -9.372 2.269 -2.144 1.00 96.81 89 ALA A C 1
ATOM 684 O O . ALA A 1 89 ? -10.393 1.642 -2.420 1.00 96.81 89 ALA A O 1
ATOM 685 N N . GLY A 1 90 ? -8.831 3.169 -2.966 1.00 95.75 90 GLY A N 1
ATOM 686 C CA . GLY A 1 90 ? -9.247 3.412 -4.346 1.00 95.75 90 GLY A CA 1
ATOM 687 C C . GLY A 1 90 ? -8.095 3.116 -5.304 1.00 95.75 90 GLY A C 1
ATOM 688 O O . GLY A 1 90 ? -7.056 3.771 -5.243 1.00 95.75 90 GLY A O 1
ATOM 689 N N . LEU A 1 91 ? -8.260 2.128 -6.184 1.00 94.25 91 LEU A N 1
ATOM 690 C CA . LEU A 1 91 ? -7.195 1.640 -7.064 1.00 94.25 91 LEU A CA 1
ATOM 691 C C . LEU A 1 91 ? -7.618 1.745 -8.533 1.00 94.25 91 LEU A C 1
ATOM 693 O O . LEU A 1 91 ? -8.604 1.132 -8.933 1.00 94.25 91 LEU A O 1
ATOM 697 N N . ASP A 1 92 ? -6.852 2.482 -9.340 1.00 92.75 92 ASP A N 1
ATOM 698 C CA . ASP A 1 92 ? -6.962 2.455 -10.813 1.00 92.75 92 ASP A CA 1
ATOM 699 C C . ASP A 1 92 ? -6.035 1.383 -11.437 1.00 92.75 92 ASP A C 1
ATOM 701 O O . ASP A 1 92 ? -6.229 0.882 -12.552 1.00 92.75 92 ASP A O 1
ATOM 705 N N . VAL A 1 93 ? -5.009 0.993 -10.676 1.00 91.56 93 VAL A N 1
ATOM 706 C CA . VAL A 1 93 ? -3.932 0.084 -11.076 1.00 91.56 93 VAL A CA 1
ATOM 707 C C . VAL A 1 93 ? -3.780 -1.063 -10.076 1.00 91.56 93 VAL A C 1
ATOM 709 O O . VAL A 1 93 ? -3.907 -0.864 -8.872 1.00 91.56 93 VAL A O 1
ATOM 712 N N . PHE A 1 94 ? -3.449 -2.251 -10.586 1.00 87.62 94 PHE A N 1
ATOM 713 C CA . PHE A 1 94 ? -3.270 -3.498 -9.825 1.00 87.62 94 PHE A CA 1
ATOM 714 C C . PHE A 1 94 ? -1.938 -4.149 -10.190 1.00 87.62 94 PHE A C 1
ATOM 716 O O . PHE A 1 94 ? -1.394 -3.856 -11.262 1.00 87.62 94 PHE A O 1
ATOM 723 N N . GLU A 1 95 ? -1.390 -4.993 -9.313 1.00 83.50 95 GLU A N 1
ATOM 724 C CA . GLU A 1 95 ? -0.050 -5.562 -9.514 1.00 83.50 95 GLU A CA 1
ATOM 725 C C . GLU A 1 95 ? 0.025 -6.465 -10.756 1.00 83.50 95 GLU A C 1
ATOM 727 O O . GLU A 1 95 ? 0.972 -6.357 -11.533 1.00 83.50 95 GLU A O 1
ATOM 732 N N . ASN A 1 96 ? -1.010 -7.274 -10.997 1.00 79.69 96 ASN A N 1
ATOM 733 C CA . ASN A 1 96 ? -1.025 -8.291 -12.055 1.00 79.69 96 ASN A CA 1
ATOM 734 C C . ASN A 1 96 ? -1.894 -7.938 -13.272 1.00 79.69 96 ASN A C 1
ATOM 736 O O . ASN A 1 96 ? -2.283 -8.821 -14.030 1.00 79.69 96 ASN A O 1
ATOM 740 N N . LYS A 1 97 ? -2.195 -6.654 -13.510 1.00 56.84 97 LYS A N 1
ATOM 741 C CA . LYS A 1 97 ? -3.009 -6.242 -14.671 1.00 56.84 97 LYS A CA 1
ATOM 742 C C . LYS A 1 97 ? -2.410 -6.804 -15.985 1.00 56.84 97 LYS A C 1
ATOM 744 O O . LYS A 1 97 ? -1.212 -6.614 -16.207 1.00 56.84 97 LYS A O 1
ATOM 749 N N . PRO A 1 98 ? -3.207 -7.439 -16.877 1.00 64.31 98 PRO A N 1
ATOM 750 C CA . PRO A 1 98 ? -4.680 -7.469 -16.940 1.00 64.31 98 PRO A CA 1
ATOM 751 C C . PRO A 1 98 ? -5.386 -8.472 -16.012 1.00 64.31 98 PRO A C 1
ATOM 753 O O . PRO A 1 98 ? -6.598 -8.359 -15.839 1.00 64.31 98 PRO A O 1
ATOM 756 N N . ASP A 1 99 ? -4.666 -9.405 -15.401 1.00 70.62 99 ASP A N 1
ATOM 757 C CA . ASP A 1 99 ? -5.226 -10.436 -14.530 1.00 70.62 99 ASP A CA 1
ATOM 758 C C . ASP A 1 99 ? -5.406 -9.898 -13.104 1.00 70.62 99 ASP A C 1
ATOM 760 O O . ASP A 1 99 ? -4.509 -9.940 -12.264 1.00 70.62 99 ASP A O 1
ATOM 764 N N . VAL A 1 100 ? -6.589 -9.349 -12.833 1.00 70.31 100 VAL A N 1
ATOM 765 C CA . VAL A 1 100 ? -6.970 -8.891 -11.489 1.00 70.3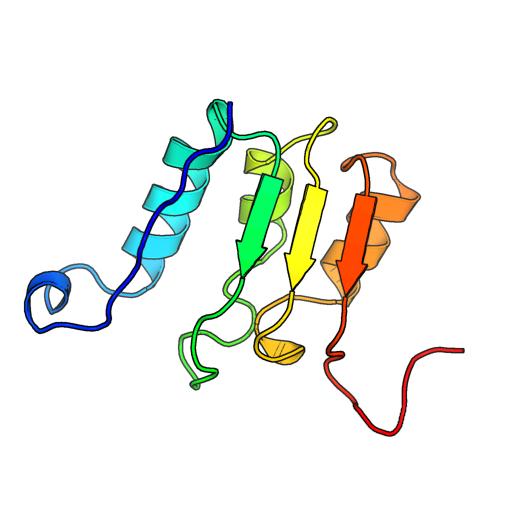1 100 VAL A CA 1
ATOM 766 C C . VAL A 1 100 ? -7.575 -10.037 -10.663 1.00 70.31 100 VAL A C 1
ATOM 768 O O . VAL A 1 100 ? -8.234 -10.912 -11.240 1.00 70.31 100 VAL A O 1
ATOM 771 N N . PRO A 1 101 ? -7.388 -10.057 -9.327 1.00 63.78 101 PRO A N 1
ATOM 772 C CA . PRO A 1 101 ? -8.097 -10.990 -8.451 1.00 63.78 101 PRO A CA 1
ATOM 773 C C . PRO A 1 101 ? -9.619 -10.899 -8.661 1.00 63.78 101 PRO A C 1
ATOM 775 O O . PRO A 1 101 ? -10.154 -9.800 -8.816 1.00 63.78 101 PRO A O 1
ATOM 778 N N . LYS A 1 102 ? -10.298 -12.054 -8.703 1.00 57.78 102 LYS A N 1
ATOM 779 C CA . LYS A 1 102 ? -11.757 -12.172 -8.873 1.00 57.78 102 LYS A CA 1
ATOM 780 C C . LYS A 1 102 ? -12.478 -12.285 -7.539 1.00 57.78 102 LYS A C 1
ATOM 782 O O . LYS A 1 102 ? -11.926 -12.971 -6.651 1.00 57.78 102 LYS A O 1
#

pLDDT: mean 80.64, std 17.66, range [41.78, 96.81]